Protein AF-A0A7X0DXP7-F1 (afdb_monomer_lite)

Radius of gyration: 16.12 Å; chains: 1; bounding box: 32×39×42 Å

Structure (mmCIF, N/CA/C/O backbone):
data_AF-A0A7X0DXP7-F1
#
_entry.id   AF-A0A7X0DXP7-F1
#
loop_
_atom_site.group_PDB
_atom_site.id
_atom_site.type_symbol
_atom_site.label_atom_id
_atom_site.label_alt_id
_atom_site.label_comp_id
_atom_site.label_asym_id
_atom_site.label_entity_id
_atom_site.label_seq_id
_atom_site.pdbx_PDB_ins_code
_atom_site.Cartn_x
_atom_site.Cartn_y
_atom_site.Cartn_z
_atom_site.occupancy
_atom_site.B_iso_or_equiv
_atom_site.auth_seq_id
_atom_site.auth_comp_id
_atom_site.auth_asym_id
_atom_site.auth_atom_id
_atom_site.pdbx_PDB_model_num
ATOM 1 N N . MET A 1 1 ? -9.536 8.877 22.888 1.00 51.62 1 MET A N 1
ATOM 2 C CA . MET A 1 1 ? -9.978 7.785 21.984 1.00 51.62 1 MET A CA 1
ATOM 3 C C . MET A 1 1 ? -11.000 8.182 20.901 1.00 51.62 1 MET A C 1
ATOM 5 O O . MET A 1 1 ? -11.031 7.517 19.878 1.00 51.62 1 MET A O 1
ATOM 9 N N . SER A 1 2 ? -11.818 9.237 21.044 1.00 58.53 2 SER A N 1
ATOM 10 C CA . SER A 1 2 ? -13.013 9.446 20.183 1.00 58.53 2 SER A CA 1
ATOM 11 C C . SER A 1 2 ? -12.783 9.844 18.698 1.00 58.53 2 SER A C 1
ATOM 13 O O . SER A 1 2 ? -13.631 9.549 17.861 1.00 58.53 2 SER A O 1
ATOM 15 N N . LYS A 1 3 ? -11.650 10.449 18.299 1.00 75.62 3 LYS A N 1
ATOM 16 C CA . LYS A 1 3 ? -11.523 11.056 16.946 1.00 75.62 3 LYS A CA 1
ATOM 17 C C . LYS A 1 3 ? -11.041 10.124 15.819 1.00 75.62 3 LYS A C 1
ATOM 19 O O . LYS A 1 3 ? -11.174 10.474 14.648 1.00 75.62 3 LYS A O 1
ATOM 24 N N . CYS A 1 4 ? -10.501 8.946 16.130 1.00 86.00 4 CYS A N 1
ATOM 25 C CA . CYS A 1 4 ? -9.839 8.105 15.122 1.00 86.00 4 CYS A CA 1
ATOM 26 C C . CYS A 1 4 ? -10.803 7.221 14.323 1.00 86.00 4 CYS A C 1
ATOM 28 O O . CYS A 1 4 ? -10.574 7.008 13.137 1.00 86.00 4 CYS A O 1
ATOM 30 N N . ILE A 1 5 ? -11.904 6.761 14.926 1.00 91.25 5 ILE A N 1
ATOM 31 C CA . ILE A 1 5 ? -12.949 6.010 14.208 1.00 91.25 5 ILE A CA 1
ATOM 32 C C . ILE A 1 5 ? -13.642 6.896 13.158 1.00 91.25 5 ILE A C 1
ATOM 34 O O . ILE A 1 5 ? -13.652 6.503 11.991 1.00 91.25 5 ILE A O 1
ATOM 38 N N . PRO A 1 6 ? -14.123 8.114 13.487 1.00 92.50 6 PRO A N 1
ATOM 39 C CA . PRO A 1 6 ? -14.692 9.010 12.481 1.00 92.50 6 PRO A CA 1
ATOM 40 C C . PRO A 1 6 ? -13.699 9.356 11.368 1.00 92.50 6 PRO A C 1
ATOM 42 O O . PRO A 1 6 ? -14.058 9.305 10.196 1.00 92.50 6 PRO A O 1
ATOM 45 N N . ARG A 1 7 ? -12.428 9.628 11.714 1.00 91.69 7 ARG A N 1
ATOM 46 C CA . ARG A 1 7 ? -11.355 9.857 10.731 1.00 91.69 7 ARG A CA 1
ATOM 47 C C . ARG A 1 7 ? -11.191 8.663 9.791 1.00 91.69 7 ARG A C 1
ATOM 49 O O . ARG A 1 7 ? -11.068 8.846 8.583 1.00 91.69 7 ARG A O 1
ATOM 56 N N . TYR A 1 8 ? -11.189 7.448 10.337 1.00 93.94 8 TYR A N 1
ATOM 57 C CA . TYR A 1 8 ? -11.033 6.232 9.548 1.00 93.94 8 TYR A CA 1
ATOM 58 C C . TYR A 1 8 ? -12.150 6.082 8.519 1.00 93.94 8 TYR A C 1
ATOM 60 O O . TYR A 1 8 ? -11.875 5.861 7.341 1.00 93.94 8 TYR A O 1
ATOM 68 N N . VAL A 1 9 ? -13.397 6.241 8.971 1.00 94.56 9 VAL A N 1
ATOM 69 C CA . VAL A 1 9 ? -14.591 6.125 8.128 1.00 94.56 9 VAL A CA 1
ATOM 70 C C . VAL A 1 9 ? -14.633 7.241 7.084 1.00 94.56 9 VAL A C 1
ATOM 72 O O . VAL A 1 9 ? -14.914 6.965 5.923 1.00 94.56 9 VAL A O 1
ATOM 75 N N . ALA A 1 10 ? -14.279 8.476 7.451 1.00 94.25 10 ALA A N 1
ATOM 76 C CA . ALA A 1 10 ? -14.262 9.608 6.526 1.00 94.25 10 ALA A CA 1
ATOM 77 C C . ALA A 1 10 ? -13.279 9.411 5.356 1.00 94.25 10 ALA A C 1
ATOM 79 O O . ALA A 1 10 ? -13.591 9.771 4.223 1.00 94.25 10 ALA A O 1
ATOM 80 N N . TYR A 1 11 ? -12.110 8.806 5.602 1.00 94.50 11 TYR A N 1
ATOM 81 C CA . TYR A 1 11 ? -11.115 8.541 4.554 1.00 94.50 11 TYR A CA 1
ATOM 82 C C . TYR A 1 11 ? -11.307 7.211 3.819 1.00 94.50 11 TYR A C 1
ATOM 84 O O . TYR A 1 11 ? -10.639 6.980 2.808 1.00 94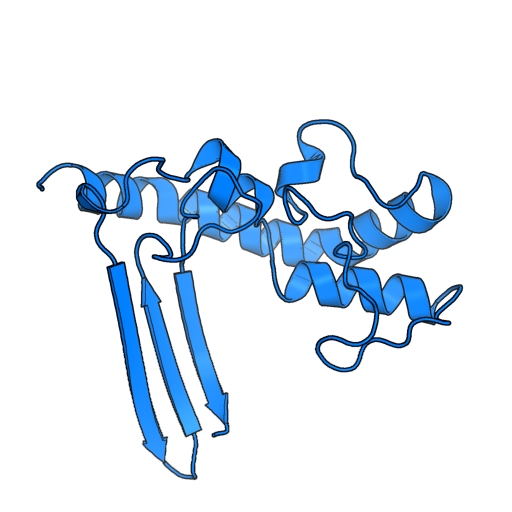.50 11 TYR A O 1
ATOM 92 N N . LEU A 1 12 ? -12.219 6.348 4.275 1.00 95.06 12 LEU A N 1
ATOM 93 C CA . LEU A 1 12 ? -12.454 5.038 3.670 1.00 95.06 12 LEU A CA 1
ATOM 94 C C . LEU A 1 12 ? -12.819 5.127 2.173 1.00 95.06 12 LEU A C 1
ATOM 96 O O . LEU A 1 12 ? -12.179 4.419 1.392 1.00 95.06 12 LEU A O 1
ATOM 100 N N . PRO A 1 13 ? -13.746 6.002 1.722 1.00 96.19 13 PRO A N 1
ATOM 101 C CA . PRO A 1 13 ? -14.078 6.109 0.300 1.00 96.19 13 PRO A CA 1
ATOM 102 C C . PRO A 1 13 ? -12.883 6.536 -0.559 1.00 96.19 13 PRO A C 1
ATOM 104 O O . PRO A 1 13 ? -12.625 5.938 -1.602 1.00 96.19 13 PRO A O 1
ATOM 107 N N . ALA A 1 14 ? -12.107 7.522 -0.096 1.00 95.50 14 ALA A N 1
ATOM 108 C CA . ALA A 1 14 ? -10.917 7.994 -0.802 1.00 95.50 14 ALA A CA 1
ATOM 109 C C . ALA A 1 14 ? -9.836 6.904 -0.884 1.00 95.50 14 ALA A C 1
ATOM 111 O O . ALA A 1 14 ? -9.229 6.706 -1.935 1.00 95.50 14 ALA A O 1
ATOM 112 N N . ASN A 1 15 ? -9.631 6.152 0.204 1.00 95.62 15 ASN A N 1
ATOM 113 C CA . ASN A 1 15 ? -8.709 5.022 0.216 1.00 95.62 15 ASN A CA 1
ATOM 114 C C . ASN A 1 15 ? -9.152 3.913 -0.752 1.00 95.62 15 ASN A C 1
ATOM 116 O O . ASN A 1 15 ? -8.323 3.408 -1.501 1.00 95.62 15 ASN A O 1
ATOM 120 N N . LEU A 1 16 ? -10.441 3.557 -0.785 1.00 95.44 16 LEU A N 1
ATOM 121 C CA . LEU A 1 16 ? -10.965 2.559 -1.726 1.00 95.44 16 LEU A CA 1
ATOM 122 C C . LEU A 1 16 ? -10.793 2.998 -3.186 1.00 95.44 16 LEU A C 1
ATOM 124 O O . LEU A 1 16 ? -10.348 2.199 -4.009 1.00 95.44 16 LEU A O 1
ATOM 128 N N . ALA A 1 17 ? -11.085 4.265 -3.495 1.00 96.12 17 ALA A N 1
ATOM 129 C CA . ALA A 1 17 ? -10.910 4.818 -4.835 1.00 96.12 17 ALA A CA 1
ATOM 130 C C . ALA A 1 17 ? -9.442 4.760 -5.287 1.00 96.12 17 ALA A C 1
ATOM 132 O O . ALA A 1 17 ? -9.150 4.293 -6.388 1.00 96.12 17 ALA A O 1
ATOM 133 N N . LEU A 1 18 ? -8.508 5.169 -4.422 1.00 95.12 18 LEU A N 1
ATOM 134 C CA . LEU A 1 18 ? -7.080 5.116 -4.732 1.00 95.12 18 LEU A CA 1
ATOM 135 C C . LEU A 1 18 ? -6.560 3.683 -4.844 1.00 95.12 18 LEU A C 1
ATOM 137 O O . LEU A 1 18 ? -5.828 3.394 -5.783 1.00 95.12 18 LEU A O 1
ATOM 141 N N . VAL A 1 19 ? -6.976 2.765 -3.968 1.00 93.94 19 VAL A N 1
ATOM 142 C CA . VAL A 1 19 ? -6.624 1.340 -4.082 1.00 93.94 19 VAL A CA 1
ATOM 143 C C . VAL A 1 19 ? -7.123 0.756 -5.406 1.00 93.94 19 VAL A C 1
ATOM 145 O O . VAL A 1 19 ? -6.360 0.081 -6.096 1.00 93.94 19 VAL A O 1
ATOM 148 N N . GLY A 1 20 ? -8.367 1.044 -5.799 1.00 95.12 20 GLY A N 1
ATOM 149 C CA . GLY A 1 20 ? -8.902 0.641 -7.102 1.00 95.12 20 GLY A CA 1
ATOM 150 C C . GLY A 1 20 ? -8.078 1.211 -8.258 1.00 95.12 20 GLY A C 1
ATOM 151 O O . GLY A 1 20 ? -7.689 0.482 -9.171 1.00 95.12 20 GLY A O 1
ATOM 152 N N . LEU A 1 21 ? -7.720 2.492 -8.173 1.00 96.06 21 LEU A N 1
ATOM 153 C CA . LEU A 1 21 ? -6.862 3.143 -9.154 1.00 96.06 21 LEU A CA 1
ATOM 154 C C . LEU A 1 21 ? -5.452 2.529 -9.193 1.00 96.06 21 LEU A C 1
ATOM 156 O O . LEU A 1 21 ? -4.918 2.332 -10.279 1.00 96.06 21 LEU A O 1
ATOM 160 N N . ALA A 1 22 ? -4.864 2.145 -8.055 1.00 93.75 22 ALA A N 1
ATOM 161 C CA . ALA A 1 22 ? -3.599 1.413 -8.019 1.00 93.75 22 ALA A CA 1
ATOM 162 C C . ALA A 1 22 ? -3.692 0.103 -8.801 1.00 93.75 22 ALA A C 1
ATOM 164 O O . ALA A 1 22 ? -2.804 -0.169 -9.608 1.00 93.75 22 ALA A O 1
ATOM 165 N N . TYR A 1 23 ? -4.754 -0.690 -8.624 1.00 94.12 23 TYR A N 1
ATOM 166 C CA . TYR A 1 23 ? -4.927 -1.924 -9.397 1.00 94.12 23 TYR A CA 1
ATOM 167 C C . TYR A 1 23 ? -4.939 -1.660 -10.906 1.00 94.12 23 TYR A C 1
ATOM 169 O O . TYR A 1 23 ? -4.238 -2.357 -11.643 1.00 94.12 23 TYR A O 1
ATOM 177 N N . LEU A 1 24 ? -5.657 -0.623 -11.346 1.00 95.88 24 LEU A N 1
ATOM 178 C CA . LEU A 1 24 ? -5.750 -0.237 -12.756 1.00 95.88 24 LEU A CA 1
ATOM 179 C C . LEU A 1 24 ? -4.424 0.302 -13.314 1.00 95.88 24 LEU A C 1
ATOM 181 O O . LEU A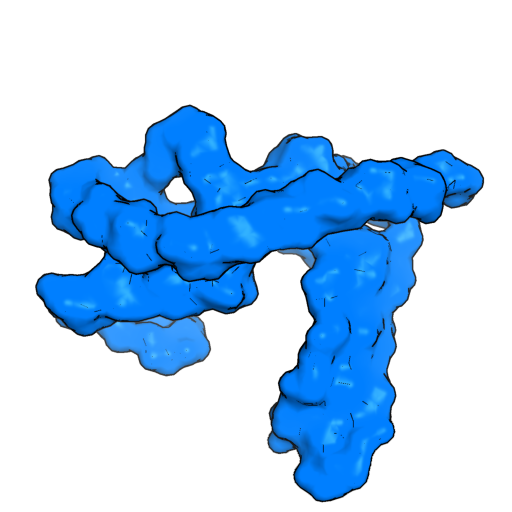 1 24 ? -4.019 -0.066 -14.413 1.00 95.88 24 LEU A O 1
ATOM 185 N N . LEU A 1 25 ? -3.729 1.155 -12.560 1.00 95.12 25 LEU A N 1
ATOM 186 C CA . LEU A 1 25 ? -2.515 1.835 -13.017 1.00 95.12 25 LEU A CA 1
ATOM 187 C C . LEU A 1 25 ? -1.247 0.986 -12.889 1.00 95.12 25 LEU A C 1
ATOM 189 O O . LEU A 1 25 ? -0.252 1.284 -13.548 1.00 95.12 25 LEU A O 1
ATOM 193 N N . SER A 1 26 ? -1.248 -0.066 -12.066 1.00 93.00 26 SER A N 1
ATOM 194 C CA . SER A 1 26 ? -0.047 -0.869 -11.775 1.00 93.00 26 SER A CA 1
ATOM 195 C C . SER A 1 26 ? 0.722 -1.348 -13.017 1.00 93.00 26 SER A C 1
ATOM 197 O O . SER A 1 26 ? 1.950 -1.227 -13.010 1.00 93.00 26 SER A O 1
ATOM 199 N N . PRO A 1 27 ? 0.080 -1.852 -14.095 1.00 94.25 27 PRO A N 1
ATOM 200 C CA . PRO A 1 27 ? 0.798 -2.260 -15.305 1.00 94.25 27 PRO A CA 1
ATOM 201 C C . PRO A 1 27 ? 1.509 -1.092 -16.004 1.00 94.25 27 PRO A C 1
ATOM 203 O O . PRO A 1 27 ? 2.632 -1.247 -16.489 1.00 94.25 27 PRO A O 1
ATOM 206 N N . PHE A 1 28 ? 0.883 0.088 -16.018 1.00 94.50 28 PHE A N 1
ATOM 207 C CA . PHE A 1 28 ? 1.448 1.300 -16.609 1.00 94.50 28 PHE A CA 1
ATOM 208 C C . PHE A 1 28 ? 2.603 1.852 -15.769 1.00 94.50 28 PHE A C 1
ATOM 210 O O . PHE A 1 28 ? 3.671 2.139 -16.303 1.00 94.50 28 PHE A O 1
ATOM 217 N N . LEU A 1 29 ? 2.427 1.934 -14.448 1.00 91.94 29 LEU A N 1
ATOM 218 C CA . LEU A 1 29 ? 3.472 2.388 -13.526 1.00 91.94 29 LEU A CA 1
ATOM 219 C C . LEU A 1 29 ? 4.695 1.464 -13.570 1.00 91.94 29 LEU A C 1
ATOM 221 O O . LEU A 1 29 ? 5.828 1.940 -13.587 1.00 91.94 29 LEU A O 1
ATOM 225 N N . ALA A 1 30 ? 4.474 0.150 -13.674 1.00 91.50 30 ALA A N 1
ATOM 226 C CA . ALA A 1 30 ? 5.541 -0.819 -13.896 1.00 91.50 30 ALA A CA 1
ATOM 227 C C . ALA A 1 30 ? 6.256 -0.587 -15.237 1.00 91.50 30 ALA A C 1
ATOM 229 O O . ALA A 1 30 ? 7.479 -0.629 -15.290 1.00 91.50 30 ALA A O 1
ATOM 230 N N . ALA A 1 31 ? 5.529 -0.313 -16.324 1.00 92.25 31 ALA A N 1
ATOM 231 C CA . ALA A 1 31 ? 6.142 -0.025 -17.622 1.00 92.25 31 ALA A CA 1
ATOM 232 C C . ALA A 1 31 ? 6.958 1.280 -17.605 1.00 92.25 31 ALA A C 1
ATOM 234 O O . ALA A 1 31 ? 8.060 1.321 -18.155 1.00 92.25 31 ALA A O 1
ATOM 235 N N . TRP A 1 32 ? 6.454 2.324 -16.940 1.00 91.75 32 TRP A N 1
ATOM 236 C CA . TRP A 1 32 ? 7.185 3.573 -16.729 1.00 91.75 32 TRP A CA 1
ATOM 237 C C . TRP A 1 32 ? 8.499 3.315 -15.982 1.00 91.75 32 TRP A C 1
ATOM 239 O O . TRP A 1 32 ? 9.565 3.757 -16.415 1.00 91.75 32 TRP A O 1
ATOM 249 N N . SER A 1 33 ? 8.458 2.513 -14.917 1.00 87.69 33 SER A N 1
ATOM 250 C CA . SER A 1 33 ? 9.641 2.257 -14.096 1.00 87.69 33 SER A CA 1
ATOM 251 C C . SER A 1 33 ? 10.703 1.399 -14.777 1.00 87.69 33 SER A C 1
ATOM 253 O O . SER A 1 33 ? 11.881 1.444 -14.421 1.00 87.69 33 SER A O 1
ATOM 255 N N . MET A 1 34 ? 10.321 0.609 -15.783 1.00 87.62 34 MET A N 1
ATOM 256 C CA . MET A 1 34 ? 11.277 -0.124 -16.624 1.00 87.62 34 MET A CA 1
ATOM 257 C C . MET A 1 34 ? 12.152 0.823 -17.458 1.00 87.62 34 MET A C 1
ATOM 259 O O . MET A 1 34 ? 13.247 0.433 -17.851 1.00 87.62 34 MET A O 1
ATOM 263 N N . LYS A 1 35 ? 11.685 2.051 -17.723 1.00 89.38 35 LYS A N 1
ATOM 264 C CA . LYS A 1 35 ? 12.394 3.058 -18.529 1.00 89.38 35 LYS A CA 1
ATOM 265 C C . LYS A 1 35 ? 13.083 4.130 -17.689 1.00 89.38 35 LYS A C 1
ATOM 267 O O . LYS A 1 35 ? 14.157 4.586 -18.057 1.00 89.38 35 LYS A O 1
ATOM 272 N N . HIS A 1 36 ? 12.459 4.540 -16.588 1.00 87.38 36 HIS A N 1
ATOM 273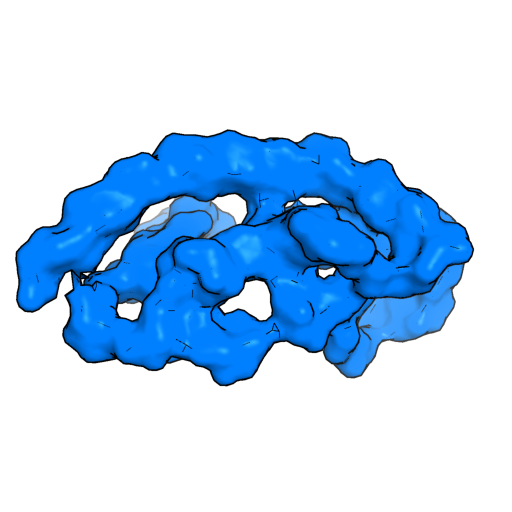 C CA . HIS A 1 36 ? 12.872 5.720 -15.816 1.00 87.38 36 HIS A CA 1
ATOM 274 C C . HIS A 1 36 ? 13.460 5.390 -14.440 1.00 87.38 36 HIS A C 1
ATOM 276 O O . HIS A 1 36 ? 13.801 6.291 -13.679 1.00 87.38 36 HIS A O 1
ATOM 282 N N . GLY A 1 37 ? 13.600 4.102 -14.129 1.00 83.31 37 GLY A N 1
ATOM 283 C CA . GLY A 1 37 ? 14.045 3.633 -12.826 1.00 83.31 37 GLY A CA 1
ATOM 284 C C . GLY A 1 37 ? 12.877 3.273 -11.909 1.00 83.31 37 GLY A C 1
ATOM 285 O O . GLY A 1 37 ? 11.717 3.578 -12.189 1.00 83.31 37 GLY A O 1
ATOM 286 N N . PRO A 1 38 ? 13.162 2.569 -10.809 1.00 80.50 38 PRO A N 1
ATOM 287 C CA . PRO A 1 38 ? 12.136 1.862 -10.060 1.00 80.50 38 PRO A CA 1
ATOM 288 C C . PRO A 1 38 ? 11.334 2.801 -9.137 1.00 80.50 38 PRO A C 1
ATOM 290 O O . PRO A 1 38 ? 10.248 2.447 -8.686 1.00 80.50 38 PRO A O 1
ATOM 293 N N . VAL A 1 39 ? 11.812 4.022 -8.885 1.00 83.88 39 VAL A N 1
ATOM 294 C CA . VAL A 1 39 ? 11.176 4.986 -7.980 1.00 83.88 39 VAL A CA 1
ATOM 295 C C . VAL A 1 39 ? 10.283 5.957 -8.751 1.00 83.88 39 VAL A C 1
ATOM 297 O O . VAL A 1 39 ? 10.751 6.707 -9.604 1.00 83.88 39 VAL A O 1
ATOM 300 N N . LEU A 1 40 ? 8.994 5.990 -8.406 1.00 86.00 40 LEU A N 1
ATOM 301 C CA . LEU A 1 40 ? 8.047 6.944 -8.986 1.00 86.00 40 LEU A CA 1
ATOM 302 C C . LEU A 1 40 ? 8.351 8.392 -8.540 1.00 86.00 40 LEU A C 1
ATOM 304 O O . LEU A 1 40 ? 8.835 8.608 -7.424 1.00 86.00 40 LEU A O 1
ATOM 308 N N . PRO A 1 41 ? 8.059 9.407 -9.371 1.00 86.94 41 PRO A N 1
ATOM 309 C CA . PRO A 1 41 ? 8.303 10.802 -9.030 1.00 86.94 41 PRO A CA 1
ATOM 310 C C . PRO A 1 41 ? 7.108 11.423 -8.292 1.00 86.94 41 PRO A C 1
ATOM 312 O O . PRO A 1 41 ? 5.948 11.176 -8.625 1.00 86.94 41 PRO A O 1
ATOM 315 N N . GLY A 1 42 ? 7.385 12.288 -7.312 1.00 88.25 42 GLY A N 1
ATOM 316 C CA . GLY A 1 42 ? 6.368 13.090 -6.623 1.00 88.25 42 GLY A CA 1
ATOM 317 C C . GLY A 1 42 ? 5.192 12.266 -6.082 1.00 88.25 42 GLY A C 1
ATOM 318 O O . GLY A 1 42 ? 5.381 11.199 -5.498 1.00 88.25 42 GLY A O 1
ATOM 319 N N . ARG A 1 43 ? 3.962 12.742 -6.318 1.00 89.50 43 ARG A N 1
ATOM 320 C CA . ARG A 1 43 ? 2.726 12.102 -5.826 1.00 89.50 43 ARG A CA 1
ATOM 321 C C . ARG A 1 43 ? 2.446 10.727 -6.435 1.00 89.50 43 ARG A C 1
ATOM 323 O O . ARG A 1 43 ? 1.650 9.982 -5.878 1.00 89.50 43 ARG A O 1
ATOM 330 N N . TRP A 1 44 ? 3.115 10.339 -7.523 1.00 88.69 44 TRP A N 1
ATOM 331 C CA . TRP A 1 44 ? 2.979 8.980 -8.057 1.00 88.69 44 TRP A CA 1
ATOM 332 C C . TRP A 1 44 ? 3.501 7.922 -7.076 1.00 88.69 44 TRP A C 1
ATOM 334 O O . TRP A 1 44 ? 3.005 6.797 -7.086 1.00 88.69 44 TRP A O 1
ATOM 344 N N . ARG A 1 45 ? 4.410 8.291 -6.156 1.00 87.69 45 ARG A N 1
ATOM 345 C CA . ARG A 1 45 ? 4.861 7.416 -5.056 1.00 87.69 45 ARG A CA 1
ATOM 346 C C . ARG A 1 45 ? 3.734 6.947 -4.148 1.00 87.69 45 ARG A C 1
ATOM 348 O O . ARG A 1 45 ? 3.855 5.901 -3.520 1.00 87.69 45 ARG A O 1
ATOM 355 N N . TRP A 1 46 ? 2.615 7.665 -4.106 1.00 90.19 46 TRP A N 1
ATOM 356 C CA . TRP A 1 46 ? 1.452 7.237 -3.341 1.00 90.19 46 TRP A CA 1
ATOM 357 C C . TRP A 1 46 ? 0.891 5.899 -3.805 1.00 90.19 46 TRP A C 1
ATOM 359 O O . TRP A 1 46 ? 0.297 5.203 -2.989 1.00 90.19 46 TRP A O 1
ATOM 369 N N . PHE A 1 47 ? 1.108 5.527 -5.071 1.00 90.38 47 PHE A N 1
ATOM 370 C CA . PHE A 1 47 ? 0.684 4.255 -5.653 1.00 90.38 47 PHE A CA 1
ATOM 371 C C . PHE A 1 47 ? 1.707 3.127 -5.473 1.00 90.38 47 PHE A C 1
ATOM 373 O O . PHE A 1 47 ? 1.404 1.999 -5.842 1.00 90.38 47 PHE A O 1
ATOM 380 N N . SER A 1 48 ? 2.888 3.392 -4.907 1.00 82.19 48 SER A N 1
ATOM 381 C CA . SER A 1 48 ? 3.913 2.386 -4.601 1.00 82.19 48 SER A CA 1
ATOM 382 C C . SER A 1 48 ? 4.132 2.259 -3.089 1.00 82.19 48 SER A C 1
ATOM 384 O O . SER A 1 48 ? 3.397 2.830 -2.285 1.00 82.19 48 SER A O 1
ATOM 386 N N . THR A 1 49 ? 5.118 1.463 -2.675 1.00 75.81 49 THR A N 1
ATOM 387 C CA . THR A 1 49 ? 5.553 1.413 -1.268 1.00 75.81 49 THR A CA 1
ATOM 388 C C . THR A 1 49 ? 6.421 2.646 -0.967 1.00 75.81 49 THR A C 1
ATOM 390 O O . THR A 1 49 ? 7.122 3.123 -1.849 1.00 75.81 49 THR A O 1
ATOM 393 N N . LEU A 1 50 ? 6.350 3.220 0.240 1.00 62.22 50 LEU A N 1
ATOM 394 C CA . LEU A 1 50 ? 7.018 4.505 0.550 1.00 62.22 50 LEU A CA 1
ATOM 395 C C . LEU A 1 50 ? 8.545 4.438 0.610 1.00 62.22 50 LEU A C 1
ATOM 397 O O . LEU A 1 50 ? 9.222 5.349 0.146 1.00 62.22 50 LEU A O 1
ATOM 401 N N . ASN A 1 51 ? 9.075 3.350 1.163 1.00 58.84 51 ASN A N 1
ATOM 402 C CA . ASN A 1 51 ? 10.521 3.157 1.342 1.00 58.84 51 ASN A CA 1
ATOM 403 C C . ASN A 1 51 ? 11.086 2.133 0.370 1.00 58.84 51 ASN A C 1
ATOM 405 O O . ASN A 1 51 ? 12.109 1.505 0.630 1.00 58.84 51 ASN A O 1
ATOM 409 N N . ALA A 1 52 ? 10.340 1.878 -0.687 1.00 55.34 52 ALA A N 1
ATOM 410 C CA . ALA A 1 52 ? 10.593 0.773 -1.559 1.00 55.34 52 ALA A CA 1
ATOM 411 C C . ALA A 1 52 ? 10.157 1.193 -2.946 1.00 55.34 52 ALA A C 1
ATOM 413 O O . ALA A 1 52 ? 9.046 1.675 -3.152 1.00 55.34 52 ALA A O 1
ATOM 414 N N . ASP A 1 53 ? 11.051 1.002 -3.893 1.00 62.38 53 ASP A N 1
ATOM 415 C CA . ASP A 1 53 ? 10.790 1.263 -5.289 1.00 62.38 53 ASP A CA 1
ATOM 416 C C . ASP A 1 53 ? 9.572 0.425 -5.764 1.00 62.38 53 ASP A C 1
ATOM 418 O O . ASP A 1 53 ? 9.032 -0.409 -5.030 1.00 62.38 53 ASP A O 1
ATOM 422 N N . LEU A 1 54 ? 9.125 0.555 -7.012 1.00 57.41 54 LEU A N 1
ATOM 423 C CA . LEU A 1 54 ? 8.153 -0.382 -7.611 1.00 57.41 54 LEU A CA 1
ATOM 424 C C . LEU A 1 54 ? 8.644 -1.847 -7.604 1.00 57.41 54 LEU A C 1
ATOM 426 O O . LEU A 1 54 ? 7.863 -2.767 -7.838 1.00 57.41 54 LEU A O 1
ATOM 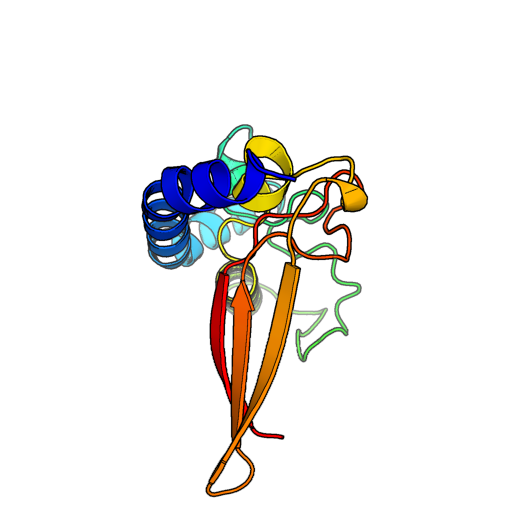430 N N . ASP A 1 55 ? 9.920 -2.042 -7.278 1.00 56.16 55 ASP A N 1
ATOM 431 C CA . ASP A 1 55 ? 10.639 -3.308 -7.112 1.00 56.16 55 ASP A CA 1
ATOM 432 C C . ASP A 1 55 ? 10.620 -3.781 -5.648 1.00 56.16 55 ASP A C 1
ATOM 434 O O . ASP A 1 55 ? 11.088 -4.869 -5.315 1.00 56.16 55 ASP A O 1
ATOM 438 N N . GLY A 1 56 ? 10.098 -2.938 -4.757 1.00 51.53 56 GLY A N 1
ATOM 439 C CA . GLY A 1 56 ? 9.894 -3.191 -3.346 1.00 51.53 56 GLY A CA 1
ATOM 440 C C . GLY A 1 56 ? 11.139 -3.094 -2.463 1.00 51.53 56 GLY A C 1
ATOM 441 O O . GLY A 1 56 ? 11.025 -3.448 -1.292 1.00 51.53 56 GLY A O 1
ATOM 442 N N . TYR A 1 57 ? 12.314 -2.708 -2.994 1.00 46.66 57 TYR A N 1
ATOM 443 C CA . TYR A 1 57 ? 13.625 -2.947 -2.352 1.00 46.66 57 TYR A CA 1
ATOM 444 C C . TYR A 1 57 ? 13.667 -4.325 -1.674 1.00 46.66 57 TYR A C 1
ATOM 446 O O . TYR A 1 57 ? 14.215 -4.507 -0.588 1.00 46.66 57 TYR A O 1
ATOM 454 N N . ILE A 1 58 ? 12.981 -5.301 -2.277 1.00 48.69 58 ILE A N 1
ATOM 455 C CA . ILE A 1 58 ? 12.911 -6.634 -1.721 1.00 48.69 58 ILE A CA 1
ATOM 456 C C . ILE A 1 58 ? 14.317 -7.156 -1.971 1.00 48.69 58 ILE A C 1
ATOM 458 O O . ILE A 1 58 ? 14.687 -7.253 -3.143 1.00 48.69 58 ILE A O 1
ATOM 462 N N . PRO A 1 59 ? 15.124 -7.501 -0.951 1.00 48.38 59 PRO A N 1
ATOM 463 C CA . PRO A 1 59 ? 16.215 -8.431 -1.198 1.00 48.38 59 PRO A CA 1
ATOM 464 C C . PRO A 1 59 ? 15.528 -9.623 -1.848 1.00 48.38 59 PRO A C 1
ATOM 466 O O . PRO A 1 59 ? 14.730 -10.258 -1.169 1.00 48.38 59 PRO A O 1
ATOM 469 N N . GLN A 1 60 ? 15.700 -9.795 -3.164 1.00 48.44 60 GLN A N 1
ATOM 470 C CA . GLN A 1 60 ? 14.780 -10.410 -4.138 1.00 48.44 60 GLN A CA 1
ATOM 471 C C . GLN A 1 60 ? 14.523 -11.928 -3.926 1.00 48.44 60 GLN A C 1
ATOM 473 O O . GLN A 1 60 ? 14.538 -12.733 -4.845 1.00 48.44 60 GLN A O 1
ATOM 478 N N . ARG A 1 61 ? 14.306 -12.338 -2.680 1.00 47.97 61 ARG A N 1
ATOM 479 C CA . ARG A 1 61 ? 14.039 -13.672 -2.149 1.00 47.97 61 ARG A CA 1
ATOM 480 C C . ARG A 1 61 ? 12.757 -13.713 -1.309 1.00 47.97 61 ARG A C 1
ATOM 482 O O . ARG A 1 61 ? 12.355 -14.794 -0.891 1.00 47.97 61 ARG A O 1
ATOM 489 N N . VAL A 1 62 ? 12.086 -12.586 -1.045 1.00 52.66 62 VAL A N 1
ATOM 490 C CA . VAL A 1 62 ? 10.826 -12.596 -0.281 1.00 52.66 62 VAL A CA 1
ATOM 491 C C . VAL A 1 62 ? 9.656 -12.921 -1.215 1.00 52.66 62 VAL A C 1
ATOM 493 O O . VAL A 1 62 ? 9.458 -12.261 -2.227 1.00 52.66 62 VAL A O 1
ATOM 496 N N . ALA A 1 63 ? 8.853 -13.926 -0.856 1.00 60.56 63 ALA A N 1
ATOM 497 C CA . ALA A 1 63 ? 7.560 -14.247 -1.474 1.00 60.56 63 ALA A CA 1
ATOM 498 C C . ALA A 1 63 ? 7.565 -14.662 -2.966 1.00 60.56 63 ALA A C 1
ATOM 500 O O . ALA A 1 63 ? 6.598 -14.383 -3.680 1.00 60.56 63 ALA A O 1
ATOM 501 N N . GLY A 1 64 ? 8.600 -15.377 -3.424 1.00 64.06 64 GLY A N 1
ATOM 502 C CA . GLY A 1 64 ? 8.599 -16.043 -4.738 1.00 64.06 64 GLY A CA 1
ATOM 503 C C . GLY A 1 64 ? 8.910 -15.135 -5.933 1.00 64.06 64 GLY A C 1
ATOM 504 O O . GLY A 1 64 ? 8.561 -15.469 -7.066 1.00 64.06 64 GLY A O 1
ATOM 505 N N . PHE A 1 65 ? 9.540 -13.984 -5.691 1.00 74.44 65 PHE A N 1
ATOM 506 C CA . PHE A 1 65 ? 10.094 -13.139 -6.745 1.00 74.44 65 PHE A CA 1
ATOM 507 C C . PHE A 1 65 ? 11.477 -13.655 -7.169 1.00 74.44 65 PHE A C 1
ATOM 509 O O . PHE A 1 65 ? 12.269 -14.088 -6.340 1.00 74.44 65 PHE A O 1
ATOM 516 N N . ASP A 1 66 ? 11.726 -13.648 -8.475 1.00 78.00 66 ASP A N 1
ATOM 517 C CA . ASP A 1 66 ? 13.005 -14.022 -9.084 1.00 78.00 66 ASP A CA 1
ATOM 518 C C . ASP A 1 66 ? 13.931 -12.801 -9.144 1.00 78.00 66 ASP A C 1
ATOM 520 O O . ASP A 1 66 ? 13.567 -11.833 -9.822 1.00 78.00 66 ASP A O 1
ATOM 524 N N . PRO A 1 67 ? 15.114 -12.855 -8.510 1.00 75.94 67 PRO A N 1
ATOM 525 C CA . PRO A 1 67 ? 16.068 -11.760 -8.524 1.00 75.94 67 PRO A CA 1
ATOM 526 C C . PRO A 1 67 ? 16.611 -11.405 -9.907 1.00 75.94 67 PRO A C 1
ATOM 528 O O . PRO A 1 67 ? 16.894 -10.250 -10.216 1.00 75.94 67 PRO A O 1
ATOM 531 N N . ALA A 1 68 ? 16.732 -12.403 -10.774 1.00 81.69 68 ALA A N 1
ATOM 532 C CA . ALA A 1 68 ? 17.306 -12.237 -12.097 1.00 81.69 68 ALA A CA 1
ATOM 533 C C . ALA A 1 68 ? 16.266 -11.812 -13.146 1.00 81.69 68 ALA A C 1
ATOM 535 O O . ALA A 1 68 ? 16.571 -11.802 -14.342 1.00 81.69 68 ALA A O 1
ATOM 536 N N . ALA A 1 69 ? 15.036 -11.479 -12.736 1.00 85.06 69 ALA A N 1
ATOM 537 C CA . ALA A 1 69 ? 13.977 -11.119 -13.662 1.00 85.06 69 ALA A CA 1
ATOM 538 C C . ALA A 1 69 ? 14.348 -9.886 -14.498 1.00 85.06 69 ALA A C 1
ATOM 540 O O . ALA A 1 69 ? 14.786 -8.857 -13.987 1.00 85.06 69 ALA A O 1
ATOM 541 N N . LYS A 1 70 ? 14.121 -9.986 -15.810 1.00 87.44 70 LYS A N 1
ATOM 542 C CA . LYS A 1 70 ? 14.335 -8.915 -16.793 1.00 87.44 70 LYS A CA 1
ATOM 543 C C . LYS A 1 70 ? 13.145 -8.830 -17.747 1.00 87.44 70 LYS A C 1
ATOM 545 O O . LYS A 1 70 ? 12.312 -9.740 -17.799 1.00 87.44 70 LYS A O 1
ATOM 550 N N . GLY A 1 71 ? 13.067 -7.733 -18.502 1.00 90.44 71 GLY A N 1
ATOM 551 C CA . GLY A 1 71 ? 12.048 -7.530 -19.535 1.00 90.44 71 GLY A CA 1
ATOM 552 C C . GLY A 1 71 ? 10.626 -7.737 -19.006 1.00 90.44 71 GLY A C 1
ATOM 553 O O . GLY A 1 71 ? 10.264 -7.214 -17.953 1.00 90.44 71 GLY A O 1
ATOM 554 N N . PHE A 1 72 ? 9.834 -8.543 -19.715 1.00 92.88 72 PHE A N 1
ATOM 555 C CA . PHE A 1 72 ? 8.443 -8.832 -19.353 1.00 92.88 72 PHE A CA 1
ATOM 556 C C . PHE A 1 72 ? 8.291 -9.473 -17.965 1.00 92.88 72 PHE A C 1
ATOM 558 O O . PHE A 1 72 ? 7.355 -9.150 -17.234 1.00 92.88 72 PHE A O 1
ATOM 565 N N . LYS A 1 73 ? 9.231 -10.342 -17.561 1.00 90.12 73 LYS A N 1
ATOM 566 C CA . LYS A 1 73 ? 9.189 -10.996 -16.244 1.00 90.12 73 LYS A CA 1
ATOM 567 C C . LYS A 1 73 ? 9.309 -9.970 -15.118 1.00 90.12 73 LYS A C 1
ATOM 569 O O . LYS A 1 73 ? 8.538 -10.028 -14.165 1.00 90.12 73 LYS A O 1
ATOM 574 N N . LEU A 1 74 ? 10.231 -9.016 -15.258 1.00 87.12 74 LEU A N 1
ATOM 575 C CA . LEU A 1 74 ? 10.416 -7.934 -14.289 1.00 87.12 74 LEU A CA 1
ATOM 576 C C . LEU A 1 74 ? 9.215 -6.984 -14.267 1.00 87.12 74 LEU A C 1
ATOM 578 O O . LEU A 1 74 ? 8.714 -6.650 -13.196 1.00 87.12 74 LEU A O 1
ATOM 582 N N . TRP A 1 75 ? 8.703 -6.607 -15.443 1.00 91.25 75 TRP A N 1
ATOM 583 C CA . TRP A 1 75 ? 7.487 -5.798 -15.558 1.00 91.25 75 TRP A CA 1
ATOM 584 C C . TRP A 1 75 ? 6.314 -6.433 -14.799 1.00 91.25 75 TRP A C 1
ATOM 586 O O . TRP A 1 75 ? 5.703 -5.787 -13.948 1.00 91.25 75 TRP A O 1
ATOM 596 N N . TRP A 1 76 ? 6.059 -7.723 -15.031 1.00 91.31 76 TRP A N 1
ATOM 597 C CA . TRP A 1 76 ? 4.957 -8.430 -14.385 1.00 91.31 76 TRP A CA 1
ATOM 598 C C . TRP A 1 76 ? 5.145 -8.551 -12.872 1.00 91.31 76 TRP A C 1
ATOM 600 O O . TRP A 1 76 ? 4.191 -8.426 -12.103 1.00 91.31 76 TRP A O 1
ATOM 610 N N . GLN A 1 77 ? 6.381 -8.760 -12.418 1.00 88.25 77 GLN A N 1
ATOM 611 C CA . GLN A 1 77 ? 6.696 -8.765 -10.995 1.00 88.25 77 GLN A CA 1
ATOM 612 C C . GLN A 1 77 ? 6.390 -7.420 -10.332 1.00 88.25 77 GLN A C 1
ATOM 614 O O . GLN A 1 77 ? 5.719 -7.403 -9.301 1.00 88.25 77 GLN A O 1
ATOM 619 N N . ARG A 1 78 ? 6.798 -6.305 -10.944 1.00 86.69 78 ARG A N 1
ATOM 620 C CA . ARG A 1 78 ? 6.504 -4.950 -10.451 1.00 86.69 78 ARG A CA 1
ATOM 621 C C . ARG A 1 78 ? 5.000 -4.684 -10.399 1.00 86.69 78 ARG A C 1
ATOM 623 O O . ARG A 1 78 ? 4.492 -4.204 -9.391 1.00 86.69 78 ARG A O 1
ATOM 630 N N . THR A 1 79 ? 4.254 -5.084 -11.432 1.00 90.69 79 THR A N 1
ATOM 631 C CA . THR A 1 79 ? 2.783 -5.003 -11.429 1.00 90.69 79 THR A CA 1
ATOM 632 C C . THR A 1 79 ? 2.178 -5.775 -10.254 1.00 90.69 79 THR A C 1
ATOM 634 O O . THR A 1 79 ? 1.384 -5.228 -9.489 1.00 90.69 79 THR A O 1
ATOM 637 N N . ARG A 1 80 ? 2.592 -7.034 -10.058 1.00 88.81 80 ARG A N 1
ATOM 638 C CA . ARG A 1 80 ? 2.107 -7.876 -8.952 1.00 88.81 80 ARG A CA 1
ATOM 639 C C . ARG A 1 80 ? 2.507 -7.338 -7.585 1.00 88.81 80 ARG A C 1
ATOM 641 O O . ARG A 1 80 ? 1.765 -7.535 -6.624 1.00 88.81 80 ARG A O 1
ATOM 648 N N . TRP A 1 81 ? 3.667 -6.700 -7.473 1.00 86.06 81 TRP A N 1
ATOM 649 C CA . TRP A 1 81 ? 4.106 -6.083 -6.230 1.00 86.06 81 TRP A CA 1
ATOM 650 C C . TRP A 1 81 ? 3.167 -4.954 -5.813 1.00 86.06 81 TRP A C 1
ATOM 652 O O . TRP A 1 81 ? 2.657 -4.966 -4.689 1.00 86.06 81 TRP A O 1
ATOM 662 N N . THR A 1 82 ? 2.859 -4.047 -6.739 1.00 87.19 82 THR A N 1
ATOM 663 C CA . THR A 1 82 ? 1.917 -2.953 -6.490 1.00 87.19 82 THR A CA 1
ATOM 664 C C . THR A 1 82 ? 0.525 -3.475 -6.151 1.00 87.19 82 THR A C 1
ATOM 666 O O . THR A 1 82 ? -0.083 -3.003 -5.199 1.00 87.19 82 THR A O 1
ATOM 669 N N . TRP A 1 83 ? 0.046 -4.525 -6.822 1.00 88.94 83 TRP A N 1
ATOM 670 C CA . TRP A 1 83 ? -1.223 -5.176 -6.469 1.00 88.94 83 TRP A CA 1
ATOM 671 C C . TRP A 1 83 ? -1.248 -5.792 -5.068 1.00 88.94 83 TRP A C 1
ATOM 673 O O . TRP A 1 83 ? -2.306 -5.871 -4.451 1.00 88.94 83 TRP A O 1
ATOM 683 N N . ARG A 1 84 ? -0.105 -6.239 -4.538 1.00 84.00 84 ARG A N 1
ATOM 684 C CA . ARG A 1 84 ? -0.020 -6.771 -3.166 1.00 84.00 84 ARG A CA 1
ATOM 685 C C . ARG A 1 84 ? 0.026 -5.676 -2.106 1.00 84.00 84 ARG A C 1
ATOM 687 O O . ARG A 1 84 ? -0.353 -5.942 -0.968 1.00 84.00 84 ARG A O 1
ATOM 694 N N . ASN A 1 85 ? 0.498 -4.485 -2.464 1.00 84.25 85 ASN A N 1
ATOM 695 C CA . ASN A 1 85 ? 0.635 -3.339 -1.566 1.00 84.25 85 ASN A CA 1
ATOM 696 C C . ASN A 1 85 ? 0.048 -2.068 -2.211 1.00 84.25 85 ASN A C 1
ATOM 698 O O . ASN A 1 85 ? 0.767 -1.074 -2.370 1.00 84.25 85 ASN A O 1
ATOM 702 N N . PRO A 1 86 ? -1.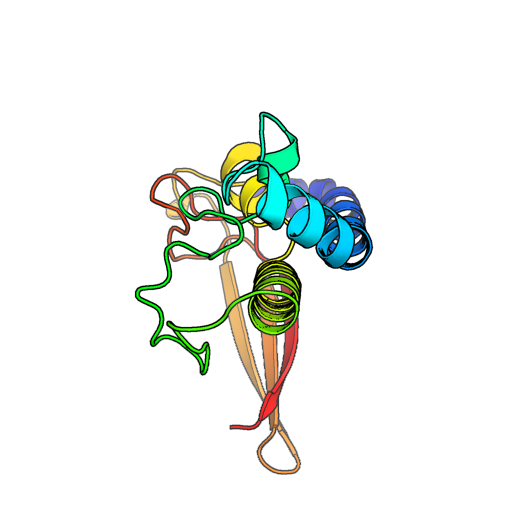234 -2.090 -2.620 1.00 89.44 86 PRO A N 1
ATOM 703 C CA . PRO A 1 86 ? -1.801 -1.024 -3.427 1.00 89.44 86 PRO A CA 1
ATOM 704 C C . PRO A 1 86 ? -1.902 0.248 -2.597 1.00 89.44 86 PRO A C 1
ATOM 706 O O . PRO A 1 86 ? -2.431 0.239 -1.485 1.00 89.44 86 PRO A O 1
ATOM 709 N N . CYS A 1 87 ? -1.405 1.346 -3.157 1.00 90.25 87 CYS A N 1
ATOM 710 C CA . CYS A 1 87 ? -1.442 2.658 -2.524 1.00 90.25 87 CYS A CA 1
ATOM 711 C C . CYS A 1 87 ? -0.801 2.730 -1.129 1.00 90.25 87 CYS A C 1
ATOM 713 O O . CYS A 1 87 ? -1.235 3.514 -0.284 1.00 90.25 87 CYS A O 1
ATOM 715 N N . ASN A 1 88 ? 0.237 1.928 -0.865 1.00 88.38 88 ASN A N 1
ATOM 716 C CA . ASN A 1 88 ? 0.881 1.955 0.445 1.00 88.38 88 ASN A CA 1
ATOM 717 C C . ASN A 1 88 ? 1.450 3.345 0.779 1.00 88.38 88 ASN A C 1
ATOM 719 O O . ASN A 1 88 ? 1.348 3.772 1.924 1.00 88.38 88 ASN A O 1
ATOM 723 N N . GLY A 1 89 ? 1.977 4.072 -0.207 1.00 89.00 89 GLY A N 1
ATOM 724 C CA . GLY A 1 89 ? 2.476 5.422 0.003 1.00 89.00 89 GLY A CA 1
ATOM 725 C C . GLY A 1 89 ? 1.402 6.384 0.505 1.00 89.00 89 GLY A C 1
ATOM 726 O O . GLY A 1 89 ? 1.582 7.045 1.520 1.00 89.00 89 GLY A O 1
ATOM 727 N N . TRP A 1 90 ? 0.230 6.379 -0.127 1.00 91.75 90 TRP A N 1
ATOM 728 C CA . TRP A 1 90 ? -0.938 7.119 0.358 1.00 91.75 90 TRP A CA 1
ATOM 729 C C . TRP A 1 90 ? -1.324 6.725 1.795 1.00 91.75 90 TRP A C 1
ATOM 731 O O . TRP A 1 90 ? -1.569 7.577 2.653 1.00 91.75 90 TRP A O 1
ATOM 741 N N . GLN A 1 91 ? -1.353 5.419 2.063 1.00 92.38 91 GLN A N 1
ATOM 742 C CA . GLN A 1 91 ? -1.779 4.869 3.346 1.00 92.38 91 GLN A CA 1
ATOM 743 C C . GLN A 1 91 ? -0.829 5.200 4.495 1.00 92.38 91 GLN A C 1
ATOM 745 O O . GLN A 1 91 ? -1.313 5.356 5.617 1.00 92.38 91 GLN A O 1
ATOM 750 N N . SER A 1 92 ? 0.483 5.299 4.252 1.00 88.69 92 SER A N 1
ATOM 751 C CA . SER A 1 92 ? 1.440 5.659 5.304 1.00 88.69 92 SER A CA 1
ATOM 752 C C . SER A 1 92 ? 1.742 7.161 5.362 1.00 88.69 92 SER A C 1
ATOM 754 O O . SER A 1 92 ? 1.755 7.693 6.459 1.00 88.69 92 SER A O 1
ATOM 756 N N . GLU A 1 93 ? 1.953 7.864 4.245 1.00 86.69 93 GLU A N 1
ATOM 757 C CA . GLU A 1 93 ? 2.368 9.284 4.264 1.00 86.69 93 GLU A CA 1
ATOM 758 C C . GLU A 1 93 ? 1.204 10.227 4.567 1.00 86.69 93 GLU A C 1
ATOM 760 O O . GLU A 1 93 ? 1.366 11.187 5.312 1.00 86.69 93 GLU A O 1
ATOM 765 N N . VAL A 1 94 ? 0.020 9.958 4.007 1.00 88.75 94 VAL A N 1
ATOM 766 C CA . VAL A 1 94 ? -1.120 10.882 4.117 1.00 88.75 94 VAL A CA 1
ATOM 767 C C . VAL A 1 94 ? -2.080 10.448 5.216 1.00 88.75 94 VAL A C 1
ATOM 769 O O . VAL A 1 94 ? -2.509 11.249 6.049 1.00 88.75 94 VAL A O 1
ATOM 772 N N . LEU A 1 95 ? -2.450 9.166 5.218 1.00 91.81 95 LEU A N 1
ATOM 773 C CA . LEU A 1 95 ? -3.418 8.638 6.179 1.00 91.81 95 LEU A CA 1
ATOM 774 C C . LEU A 1 95 ? -2.777 8.041 7.431 1.00 91.81 95 LEU A C 1
ATOM 776 O O . LEU A 1 95 ? -3.495 7.773 8.400 1.00 91.81 95 LEU A O 1
ATOM 780 N N . GLY A 1 96 ? -1.464 7.818 7.414 1.00 90.19 96 GLY A N 1
ATOM 781 C CA . GLY A 1 96 ? -0.754 7.200 8.519 1.00 90.19 96 GLY A CA 1
ATOM 782 C C . GLY A 1 96 ? -0.819 8.031 9.796 1.00 90.19 96 GLY A C 1
ATOM 783 O O . GLY A 1 96 ? -1.128 9.226 9.796 1.00 90.19 96 GLY A O 1
ATOM 784 N N . VAL A 1 97 ? -0.557 7.361 10.912 1.00 91.06 97 VAL A N 1
ATOM 785 C CA . VAL A 1 97 ? -0.407 8.005 12.220 1.00 91.06 97 VAL A CA 1
ATOM 786 C C . VAL A 1 97 ? 0.996 7.764 12.751 1.00 91.06 97 VAL A C 1
ATOM 788 O O . VAL A 1 97 ? 1.613 6.736 12.474 1.00 91.06 97 VAL A O 1
ATOM 791 N N . GLU A 1 98 ? 1.504 8.725 13.511 1.00 88.38 98 GLU A N 1
ATOM 792 C CA . GLU A 1 98 ? 2.819 8.636 14.156 1.00 88.38 98 GLU A CA 1
ATOM 793 C C . GLU A 1 98 ? 2.764 7.834 15.456 1.00 88.38 98 GLU A C 1
ATOM 795 O O . GLU A 1 98 ? 3.707 7.121 15.789 1.00 88.38 98 GLU A O 1
ATOM 800 N N . ASP A 1 99 ? 1.635 7.932 16.156 1.00 89.12 99 ASP A N 1
ATOM 801 C CA . ASP A 1 99 ? 1.400 7.357 17.472 1.00 89.12 99 ASP A CA 1
ATOM 802 C C . ASP A 1 99 ? 0.225 6.374 17.407 1.00 89.12 99 ASP A C 1
ATOM 804 O O . ASP A 1 99 ? -0.935 6.764 17.223 1.00 89.12 99 ASP A O 1
ATOM 808 N N . ILE A 1 100 ? 0.547 5.084 17.526 1.00 89.88 100 ILE A N 1
ATOM 809 C CA . ILE A 1 100 ? -0.430 3.997 17.455 1.00 89.88 100 ILE A CA 1
ATOM 810 C C . ILE A 1 100 ? -1.339 3.949 18.687 1.00 89.88 100 ILE A C 1
ATOM 812 O O . ILE A 1 100 ? -2.475 3.504 18.553 1.00 89.88 100 ILE A O 1
ATOM 816 N N . GLU A 1 101 ? -0.917 4.461 19.851 1.00 89.38 101 GLU A N 1
ATOM 817 C CA . GLU A 1 101 ? -1.722 4.432 21.087 1.00 89.38 101 GLU A CA 1
ATOM 818 C C . GLU A 1 101 ? -3.000 5.266 20.958 1.00 89.38 101 GLU A C 1
ATOM 820 O O . GLU A 1 101 ? -4.011 5.028 21.622 1.00 89.38 101 GLU A O 1
ATOM 825 N N . LYS A 1 102 ? -2.976 6.249 20.056 1.00 85.50 102 LYS A N 1
ATOM 826 C CA . LYS A 1 102 ? -4.129 7.095 19.753 1.00 85.50 102 LYS A CA 1
ATOM 827 C C . LYS A 1 102 ? -5.060 6.475 18.716 1.00 85.50 102 LYS A C 1
ATOM 829 O O . LYS A 1 102 ? -6.196 6.939 18.597 1.00 85.50 102 LYS A O 1
ATOM 834 N N . ALA A 1 103 ? -4.615 5.477 17.958 1.00 90.75 103 ALA A N 1
ATOM 835 C CA . ALA A 1 103 ? -5.381 4.853 16.887 1.00 90.75 103 ALA A CA 1
ATOM 836 C C . ALA A 1 103 ? -5.999 3.523 17.324 1.00 90.75 103 ALA A C 1
ATOM 838 O O . ALA A 1 103 ? -5.542 2.860 18.247 1.00 90.75 103 ALA A O 1
ATOM 839 N N . PHE A 1 104 ? -7.068 3.119 16.639 1.00 93.25 104 PHE A N 1
ATOM 840 C CA . PHE A 1 104 ? -7.630 1.790 16.840 1.00 93.25 104 PHE A CA 1
ATOM 841 C C . PHE A 1 104 ? -7.071 0.827 15.794 1.00 93.25 104 PHE A C 1
ATOM 843 O O . PHE A 1 104 ? -6.811 1.196 14.645 1.00 93.25 104 PHE A O 1
ATOM 850 N N . THR A 1 105 ? -6.929 -0.424 16.210 1.00 93.31 105 THR A N 1
ATOM 851 C CA . THR A 1 105 ? -6.506 -1.536 15.368 1.00 93.31 105 THR A CA 1
ATOM 852 C C . THR A 1 105 ? -7.414 -2.714 15.652 1.00 93.31 105 THR A C 1
ATOM 854 O O . THR A 1 105 ? -7.556 -3.133 16.799 1.00 93.31 105 THR A O 1
ATOM 857 N N . VAL A 1 106 ? -7.980 -3.297 14.604 1.00 92.69 106 VAL A N 1
ATOM 858 C CA . VAL A 1 106 ? -8.664 -4.585 14.674 1.00 92.69 106 VAL A CA 1
ATOM 859 C C . VAL A 1 106 ? -7.981 -5.508 13.678 1.00 92.69 106 VAL A C 1
ATOM 861 O O . VAL A 1 106 ? -8.132 -5.331 12.477 1.00 92.69 106 VAL A O 1
ATOM 864 N N . LYS A 1 107 ? -7.216 -6.487 14.169 1.00 92.50 107 LYS A N 1
ATOM 865 C CA . LYS A 1 107 ? -6.694 -7.607 13.373 1.00 92.50 107 LYS A CA 1
ATOM 866 C C . LYS A 1 107 ? -7.299 -8.893 13.916 1.00 92.50 107 LYS A C 1
ATOM 868 O O . LYS A 1 107 ? -6.989 -9.301 15.033 1.00 92.50 107 LYS A O 1
ATOM 873 N N . ARG A 1 108 ? -8.191 -9.507 13.146 1.00 91.00 108 ARG A N 1
ATOM 874 C CA . ARG A 1 108 ? -8.815 -10.789 13.479 1.00 91.00 108 ARG A CA 1
ATOM 875 C C . ARG A 1 108 ? -8.740 -11.712 12.276 1.00 91.00 108 ARG A C 1
ATOM 877 O O . ARG A 1 108 ? -9.037 -11.292 11.163 1.00 91.00 108 ARG A O 1
ATOM 884 N N . ASP A 1 109 ? -8.378 -12.959 12.526 1.00 92.94 109 ASP A N 1
ATOM 885 C CA . ASP A 1 109 ? -8.428 -14.028 11.539 1.00 92.94 109 ASP A CA 1
ATOM 886 C C . ASP A 1 109 ? -9.534 -14.986 11.998 1.00 92.94 109 ASP A C 1
ATOM 888 O O . ASP A 1 109 ? -9.457 -15.564 13.082 1.00 92.94 109 ASP A O 1
ATOM 892 N N . VAL A 1 110 ? -10.608 -15.076 11.217 1.00 91.31 110 VAL A N 1
ATOM 893 C CA . VAL A 1 110 ? -11.784 -15.894 11.536 1.00 91.31 110 VAL A CA 1
ATOM 894 C C . VAL A 1 110 ? -11.664 -17.214 10.777 1.00 91.31 110 VAL A C 1
ATOM 896 O O . VAL A 1 110 ? -11.516 -17.169 9.553 1.00 91.31 110 VAL A O 1
ATOM 899 N N . PRO A 1 111 ? -11.708 -18.379 11.442 1.00 92.75 111 PRO A N 1
ATOM 900 C CA . PRO A 1 111 ? -11.648 -19.656 10.744 1.00 92.75 111 PRO A CA 1
ATOM 901 C C . PRO A 1 111 ? -12.862 -19.817 9.823 1.00 92.75 111 PRO A C 1
ATOM 903 O O . PRO A 1 111 ? -13.991 -19.495 10.189 1.00 92.75 111 PRO A O 1
ATOM 906 N N . LEU A 1 112 ? -12.614 -20.320 8.620 1.00 90.44 112 LEU A N 1
ATOM 907 C CA . LEU A 1 112 ? -13.618 -20.734 7.647 1.00 90.44 112 LEU A CA 1
ATOM 908 C C . LEU A 1 112 ? -13.499 -22.247 7.407 1.00 90.44 112 LEU A C 1
ATOM 910 O O . LEU A 1 112 ? -12.559 -22.907 7.853 1.00 90.44 112 LEU A O 1
ATOM 914 N N . LEU A 1 113 ? -14.459 -22.807 6.671 1.00 90.44 113 LEU A N 1
ATOM 915 C CA . LEU A 1 113 ? -14.420 -24.211 6.265 1.00 90.44 113 LEU A CA 1
ATOM 916 C C . LEU A 1 113 ? -13.222 -24.502 5.342 1.00 90.44 113 LEU A C 1
ATOM 918 O O . LEU A 1 113 ? -12.683 -23.610 4.686 1.00 90.44 113 LEU A O 1
ATOM 922 N N . PHE A 1 114 ? -12.827 -25.776 5.273 1.00 91.19 114 PHE A N 1
ATOM 923 C CA . PHE A 1 114 ? -11.801 -26.290 4.352 1.00 91.19 114 PHE A CA 1
ATOM 924 C C . PHE A 1 114 ? -10.399 -25.667 4.507 1.00 91.19 114 PHE A C 1
ATOM 926 O O . PHE A 1 114 ? -9.663 -25.526 3.531 1.00 91.19 114 PHE A O 1
ATOM 933 N N . GLY A 1 115 ? -10.013 -25.292 5.732 1.00 88.38 115 GLY A N 1
ATOM 934 C CA . GLY A 1 115 ? -8.683 -24.736 6.014 1.00 88.38 115 GLY A CA 1
ATOM 935 C C . GLY A 1 115 ? -8.493 -23.296 5.526 1.00 88.38 115 GLY A C 1
ATOM 936 O O . GLY A 1 115 ? -7.362 -22.829 5.388 1.00 88.38 115 GLY A O 1
ATOM 937 N N . PHE A 1 116 ? -9.586 -22.586 5.242 1.00 91.69 116 PHE A N 1
ATOM 938 C CA . PHE A 1 116 ? -9.551 -21.158 4.953 1.00 91.69 116 PHE A CA 1
ATOM 939 C C . PHE A 1 116 ? -9.712 -20.326 6.227 1.00 91.69 116 PHE A C 1
ATOM 941 O O . PHE A 1 116 ? -10.267 -20.765 7.226 1.00 91.69 116 PHE A O 1
ATOM 948 N N . TRP A 1 117 ? -9.255 -19.083 6.155 1.00 93.50 117 TRP A N 1
ATOM 949 C CA . TRP A 1 117 ? -9.375 -18.061 7.183 1.00 93.50 117 TRP A CA 1
ATOM 950 C C . TRP A 1 117 ? -9.830 -16.763 6.529 1.00 93.50 117 TRP A C 1
ATOM 952 O O . TRP A 1 117 ? -9.265 -16.343 5.518 1.00 93.50 117 TRP A O 1
ATOM 962 N N . LEU A 1 118 ? -10.821 -16.092 7.100 1.00 93.31 118 LEU A N 1
ATOM 963 C CA . LEU A 1 118 ? -11.163 -14.728 6.733 1.00 93.31 118 LEU A CA 1
ATOM 964 C C . LEU A 1 118 ? -10.283 -13.777 7.541 1.00 93.31 118 LEU A C 1
ATOM 966 O O . LEU A 1 118 ? -10.468 -13.624 8.747 1.00 93.31 118 LEU A O 1
ATOM 970 N N . LYS A 1 119 ? -9.338 -13.113 6.874 1.00 92.44 119 LYS A N 1
ATOM 971 C CA . LYS A 1 119 ? -8.605 -11.998 7.481 1.00 92.44 119 LYS A CA 1
ATOM 972 C C . LYS A 1 119 ? -9.513 -10.780 7.523 1.00 92.44 119 LYS A C 1
ATOM 974 O O . LYS A 1 119 ? -10.017 -10.383 6.476 1.00 92.44 119 LYS A O 1
ATOM 979 N N . VAL A 1 120 ? -9.679 -10.194 8.702 1.00 92.69 120 VAL A N 1
ATOM 980 C CA . VAL A 1 120 ? -10.425 -8.958 8.963 1.00 92.69 120 VAL A CA 1
ATOM 981 C C . VAL A 1 120 ? -9.493 -7.985 9.669 1.00 92.69 120 VAL A C 1
ATOM 983 O O . VAL A 1 120 ? -9.314 -8.031 10.889 1.00 92.69 120 VAL A O 1
ATOM 986 N N . TRP A 1 121 ? -8.828 -7.148 8.882 1.00 93.31 121 TRP A N 1
ATOM 987 C CA . TRP A 1 121 ? -7.847 -6.182 9.358 1.00 93.31 121 TRP A CA 1
ATOM 988 C C . TRP A 1 121 ? -8.326 -4.763 9.028 1.00 93.31 121 TRP A C 1
ATOM 990 O O . TRP A 1 121 ? -8.410 -4.385 7.859 1.00 93.31 121 TRP A O 1
ATOM 1000 N N . ILE A 1 122 ? -8.671 -3.988 10.054 1.00 94.31 122 ILE A N 1
ATOM 1001 C CA . ILE A 1 122 ? -9.324 -2.675 9.963 1.00 94.31 122 ILE A CA 1
ATOM 1002 C C . ILE A 1 122 ? -8.635 -1.716 10.946 1.00 94.31 122 ILE A C 1
ATOM 1004 O O . ILE A 1 122 ? -8.205 -2.129 12.024 1.00 94.31 122 ILE A O 1
ATOM 1008 N N . GLY A 1 123 ? -8.544 -0.435 10.593 1.00 94.81 123 GLY A N 1
ATOM 1009 C CA . GLY A 1 123 ? -7.920 0.604 11.415 1.00 94.81 123 GLY A CA 1
ATOM 1010 C C . GLY A 1 123 ? -6.526 0.962 10.913 1.00 94.81 123 GLY A C 1
ATOM 1011 O O . GLY A 1 123 ? -6.283 0.997 9.708 1.00 94.81 123 GLY A O 1
ATOM 1012 N N . TRP A 1 124 ? -5.600 1.228 11.826 1.00 93.75 124 TRP A N 1
ATOM 1013 C CA . TRP A 1 124 ? -4.196 1.444 11.478 1.00 93.75 124 TRP A CA 1
ATOM 1014 C C . TRP A 1 124 ? -3.397 0.167 11.710 1.00 93.75 124 TRP A C 1
ATOM 1016 O O . TRP A 1 124 ? -3.725 -0.651 12.564 1.00 93.75 124 TRP A O 1
ATOM 1026 N N . ASN A 1 125 ? -2.376 -0.069 10.896 1.00 90.88 125 ASN A N 1
ATOM 1027 C CA . ASN A 1 125 ? -1.511 -1.223 11.076 1.00 90.88 125 ASN A CA 1
ATOM 1028 C C . ASN A 1 125 ? -0.602 -0.971 12.294 1.00 90.88 125 ASN A C 1
ATOM 1030 O O . ASN A 1 125 ? 0.075 0.050 12.302 1.00 90.88 125 ASN A O 1
ATOM 1034 N N . PRO A 1 126 ? -0.525 -1.882 13.280 1.00 89.31 126 PRO A N 1
ATOM 1035 C CA . PRO A 1 126 ? 0.341 -1.748 14.453 1.00 89.31 126 PRO A CA 1
ATOM 1036 C C . PRO A 1 126 ? 1.829 -1.901 14.125 1.00 89.31 126 PRO A C 1
ATOM 1038 O O . PRO A 1 126 ? 2.676 -1.713 14.988 1.00 89.31 126 PRO A O 1
ATOM 1041 N N . GLU A 1 127 ? 2.162 -2.248 12.884 1.00 85.81 127 GLU A N 1
ATOM 1042 C CA . GLU A 1 127 ? 3.529 -2.284 12.384 1.00 85.81 127 GLU A CA 1
ATOM 1043 C C . GLU A 1 127 ? 3.745 -1.113 11.430 1.00 85.81 127 GLU A C 1
ATOM 1045 O O . GLU A 1 127 ? 2.991 -0.933 10.464 1.00 85.81 127 GLU A O 1
ATOM 1050 N N . LYS A 1 128 ? 4.811 -0.342 11.666 1.00 81.81 128 LYS A N 1
ATOM 1051 C CA . LYS A 1 128 ? 5.238 0.688 10.720 1.00 81.81 128 LYS A CA 1
ATOM 1052 C C . LYS A 1 128 ? 5.617 0.034 9.396 1.00 81.81 128 LYS A C 1
ATOM 1054 O O . LYS A 1 128 ? 6.379 -0.930 9.357 1.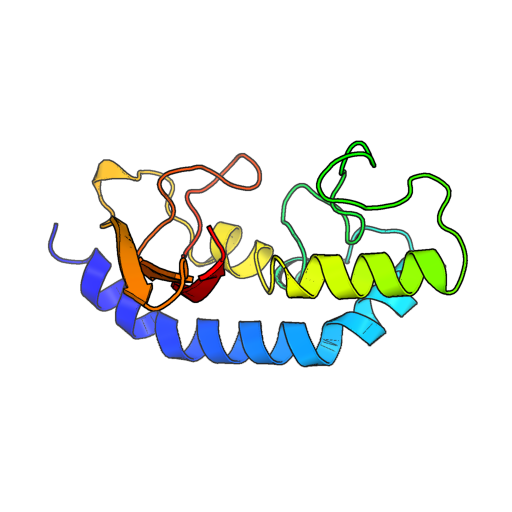00 81.81 128 LYS A O 1
ATOM 1059 N N . ARG A 1 129 ? 5.123 0.592 8.292 1.00 69.94 129 ARG A N 1
ATOM 1060 C CA . ARG A 1 129 ? 5.566 0.221 6.942 1.00 69.94 129 ARG A CA 1
ATOM 1061 C C . ARG A 1 129 ? 6.239 1.419 6.312 1.00 69.94 129 ARG A C 1
ATOM 1063 O O . ARG A 1 129 ? 5.677 2.507 6.299 1.00 69.94 129 ARG A O 1
ATOM 1070 N N . GLY A 1 130 ? 7.453 1.217 5.816 1.00 62.59 130 GLY A N 1
ATOM 1071 C CA . GLY A 1 130 ? 8.264 2.331 5.348 1.00 62.59 130 GLY A CA 1
ATOM 1072 C C . GLY A 1 130 ? 8.702 3.281 6.475 1.00 62.59 130 GLY A C 1
ATOM 1073 O O . GLY A 1 130 ? 8.770 4.487 6.277 1.00 62.59 130 GLY A O 1
ATOM 1074 N N . GLY A 1 131 ? 9.009 2.745 7.661 1.00 63.41 131 GLY A N 1
ATOM 1075 C CA . GLY A 1 131 ? 9.812 3.406 8.705 1.00 63.41 131 GLY A CA 1
ATOM 1076 C C . GLY A 1 131 ? 9.159 4.549 9.493 1.00 63.41 131 GLY A C 1
ATOM 1077 O O . GLY A 1 131 ? 9.440 4.687 10.680 1.00 63.41 131 GLY A O 1
ATOM 1078 N N . ASN A 1 132 ? 8.257 5.323 8.891 1.00 75.62 132 ASN A N 1
ATOM 1079 C CA . ASN A 1 132 ? 7.839 6.606 9.462 1.00 75.62 132 ASN A CA 1
ATOM 1080 C C . ASN A 1 132 ? 6.496 6.517 10.199 1.00 75.62 132 ASN A C 1
ATOM 1082 O O . ASN A 1 132 ? 6.400 6.934 11.354 1.00 75.62 132 ASN A O 1
ATOM 1086 N N . TYR A 1 133 ? 5.499 5.870 9.591 1.00 86.88 133 TYR A N 1
ATOM 1087 C CA . TYR A 1 133 ? 4.112 5.890 10.064 1.00 86.88 133 TYR A CA 1
ATOM 1088 C C . TYR A 1 133 ? 3.510 4.491 10.204 1.00 86.88 133 TYR A C 1
ATOM 1090 O O . TYR A 1 133 ? 3.895 3.548 9.506 1.00 86.88 133 TYR A O 1
ATOM 1098 N N . PHE A 1 134 ? 2.514 4.380 11.079 1.00 89.25 134 PHE A N 1
ATOM 1099 C CA . PHE A 1 134 ? 1.576 3.264 11.124 1.00 89.25 134 PHE A CA 1
ATOM 1100 C C . PHE A 1 134 ? 0.540 3.478 10.013 1.00 89.25 134 PHE A C 1
ATOM 1102 O O . PHE A 1 134 ? -0.232 4.435 10.102 1.00 89.25 134 PHE A O 1
ATOM 1109 N N . PRO A 1 135 ? 0.540 2.682 8.929 1.00 90.75 135 PRO A N 1
ATOM 1110 C CA . PRO A 1 135 ? -0.299 2.956 7.769 1.00 90.75 135 PRO A CA 1
ATOM 1111 C C . PRO A 1 135 ? -1.773 2.666 8.026 1.00 90.75 135 PRO A C 1
ATOM 1113 O O . PRO A 1 135 ? -2.124 1.753 8.775 1.00 90.75 135 PRO A O 1
ATOM 1116 N N . TYR A 1 136 ? -2.633 3.390 7.316 1.00 93.62 136 TYR A N 1
ATOM 1117 C CA . TYR A 1 136 ? -4.042 3.041 7.180 1.00 93.62 136 TYR A CA 1
ATOM 1118 C C . TYR A 1 136 ? -4.184 1.631 6.593 1.00 93.62 136 TYR A C 1
ATOM 1120 O O . TYR A 1 136 ? -3.504 1.273 5.631 1.00 93.62 136 TYR A O 1
ATOM 1128 N N . MET A 1 137 ? -5.068 0.819 7.163 1.00 92.94 137 MET A N 1
ATOM 1129 C CA . MET A 1 137 ? -5.212 -0.589 6.819 1.00 92.94 137 MET A CA 1
ATOM 1130 C C . MET A 1 137 ? -6.677 -0.945 6.597 1.00 92.94 137 MET A C 1
ATOM 1132 O O . MET A 1 137 ? -7.544 -0.676 7.428 1.00 92.94 137 MET A O 1
ATOM 1136 N N . LEU A 1 138 ? -6.938 -1.604 5.473 1.00 93.31 138 LEU A N 1
ATOM 1137 C CA . LEU A 1 138 ? -8.198 -2.272 5.189 1.00 93.31 138 LEU A CA 1
ATOM 1138 C C . LEU A 1 138 ? -7.891 -3.548 4.414 1.00 93.31 138 LEU A C 1
ATOM 1140 O O . LEU A 1 138 ? -7.490 -3.496 3.253 1.00 93.31 138 LEU A O 1
ATOM 1144 N N . GLN A 1 139 ? -8.082 -4.693 5.054 1.00 89.75 139 GLN A N 1
ATOM 1145 C CA . GLN A 1 139 ? -7.982 -5.983 4.396 1.00 89.75 139 GLN A CA 1
ATOM 1146 C C . GLN A 1 139 ? -9.094 -6.895 4.893 1.00 89.75 139 GLN A C 1
ATOM 1148 O O . GLN A 1 139 ? -9.144 -7.260 6.065 1.00 89.75 139 GLN A O 1
ATOM 1153 N N . ILE A 1 140 ? -9.959 -7.281 3.961 1.00 90.25 140 ILE A N 1
ATOM 1154 C CA . ILE A 1 140 ? -10.990 -8.292 4.165 1.00 90.25 140 ILE A CA 1
ATOM 1155 C C . ILE A 1 140 ? -10.802 -9.309 3.049 1.00 90.25 140 ILE A C 1
ATOM 1157 O O . ILE A 1 140 ? -11.089 -9.022 1.889 1.00 90.25 140 ILE A O 1
ATOM 1161 N N . SER A 1 141 ? -10.204 -10.458 3.362 1.00 87.69 141 SER A N 1
ATOM 1162 C CA . SER A 1 141 ? -9.850 -11.437 2.329 1.00 87.69 141 SER A CA 1
ATOM 1163 C C . SER A 1 141 ? -9.808 -12.861 2.874 1.00 87.69 141 SER A C 1
ATOM 1165 O O . SER A 1 141 ? -9.181 -13.059 3.923 1.00 87.69 141 SER A O 1
ATOM 1167 N N . PRO A 1 142 ? -10.347 -13.860 2.153 1.00 88.50 142 PRO A N 1
ATOM 1168 C CA . PRO A 1 142 ? -10.074 -15.253 2.464 1.00 88.50 142 PRO A CA 1
ATOM 1169 C C . PRO A 1 142 ? -8.593 -15.567 2.205 1.00 88.50 142 PRO A C 1
ATOM 1171 O O . PRO A 1 142 ? -7.983 -15.091 1.241 1.00 88.50 142 PRO A O 1
ATOM 1174 N N . LYS A 1 143 ? -7.995 -16.370 3.079 1.00 85.56 143 LYS A N 1
ATOM 1175 C CA . LYS A 1 143 ? -6.629 -16.884 2.978 1.00 85.56 143 LYS A CA 1
ATOM 1176 C C . LYS A 1 143 ? -6.634 -18.361 3.319 1.00 85.56 143 LYS A C 1
ATOM 1178 O O . LYS A 1 143 ? -7.314 -18.770 4.248 1.00 85.56 143 LYS A O 1
ATOM 1183 N N . ARG A 1 144 ? -5.880 -19.153 2.568 1.00 85.00 144 ARG A N 1
ATOM 1184 C CA . ARG A 1 144 ? -5.652 -20.558 2.902 1.00 85.00 144 ARG A CA 1
ATOM 1185 C C . ARG A 1 144 ? -4.572 -20.634 3.983 1.00 85.00 144 ARG A C 1
ATOM 1187 O O . ARG A 1 144 ? -3.585 -19.900 3.869 1.00 85.00 144 ARG A O 1
ATOM 1194 N N . GLY A 1 145 ? -4.834 -21.421 5.026 1.00 71.88 145 GLY A N 1
ATOM 1195 C CA . GLY A 1 145 ? -3.871 -21.750 6.080 1.00 71.88 145 GLY A CA 1
ATOM 1196 C C . GLY A 1 145 ? -2.780 -22.692 5.602 1.00 71.88 145 GLY A C 1
ATOM 1197 O O . GLY A 1 145 ? -2.968 -23.323 4.534 1.00 71.88 145 GLY A O 1
#

Organism: Rhizobium leguminosarum (NCBI:txid384)

pLDDT: mean 84.97, std 12.54, range [46.66, 96.19]

Sequence (145 aa):
MSKCIPRYVAYLPANLALVGLAYLLSPFLAAWSMKHGPVLPGRWRWFSTLNADLDGYIPQRVAGFDPAAKGFKLWWQRTRWTWRNPCNGWQSEVLGVEDIEKAFTVKRDVPLLFGFWLKVWIGWNPEKRGGNYFPYMLQISPKRG

Secondary structure (DSSP, 8-state):
-TTHHHHHHHHHHHHHHHHHHHHHHHHHHHHHHHHH-SSPPGGGGGGS-TTS-TTTT--TTSTT--TT--HHHHHHHHHHHHHHSTTHHIIIIIS-BS-GGGS-EEEEEEE-GGGEEEEEEEEE-SS-BTTTBB-EEEEEEEEE-

InterPro domains:
  IPR055762 Protein of unknown function DUF7338 [PF24027] (5-107)

Foldseek 3Di:
DPPQVVLQVVCVVVVVVQLVVLLVCQLVLLVVCLPVNQADPDPVCQQDFVQAGLQGPPPQPPPPGDPPDDDPSSSVNSSVRSNVCGRNNCFFVPVFDQDCVPKDWDWDWDDDPPQKTFTATAIFAPDDGNPGGRGGDGDTDIDHD